Protein AF-A0A9D7HKV3-F1 (afdb_monomer)

Solvent-accessible surface area (backbone atoms only — not comparable to full-atom values): 9262 Å² total; per-residue (Å²): 139,90,86,86,87,86,85,66,88,72,74,79,49,68,71,88,49,38,59,76,72,51,72,83,61,91,48,69,70,59,52,56,52,55,75,77,53,84,89,78,89,73,80,94,68,56,73,67,51,51,52,29,56,77,72,72,40,53,76,95,68,52,63,59,32,42,49,52,38,41,72,30,72,34,85,49,76,93,64,91,62,75,79,84,79,70,67,46,79,43,84,46,100,90,45,82,45,78,44,60,50,86,76,59,77,72,45,75,66,57,51,50,53,50,33,53,53,47,34,71,75,37,58,91,81,49,85,64,79,77,86,40,87,84,53,72,66,66,130

pLDDT: mean 80.82, std 13.04, range [35.78, 94.12]

Structure (mmCIF, N/CA/C/O backbone):
data_AF-A0A9D7HKV3-F1
#
_entry.id   AF-A0A9D7HKV3-F1
#
loop_
_atom_site.group_PDB
_atom_site.id
_atom_site.type_symbol
_atom_site.label_atom_id
_atom_site.label_alt_id
_atom_site.label_comp_id
_atom_site.label_asym_id
_atom_site.label_entity_id
_atom_site.label_seq_id
_atom_site.pdbx_PDB_ins_code
_atom_site.Cartn_x
_atom_site.Cartn_y
_atom_site.Cartn_z
_atom_site.occupancy
_atom_site.B_iso_or_equiv
_atom_site.auth_seq_id
_atom_site.auth_comp_id
_atom_site.auth_asym_id
_atom_site.auth_atom_id
_atom_site.pdbx_PDB_model_num
ATOM 1 N N . MET A 1 1 ? 13.425 -4.739 26.637 1.00 64.56 1 MET A N 1
ATOM 2 C CA . MET A 1 1 ? 12.007 -4.319 26.631 1.00 64.56 1 MET A CA 1
ATOM 3 C C . MET A 1 1 ? 11.459 -4.697 25.265 1.00 64.56 1 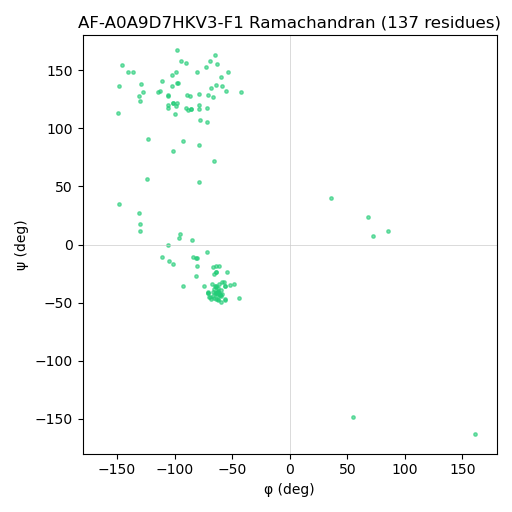MET A C 1
ATOM 5 O O . MET A 1 1 ? 12.170 -4.457 24.300 1.00 64.56 1 MET A O 1
ATOM 9 N N . ARG A 1 2 ? 10.329 -5.406 25.176 1.00 86.62 2 ARG A N 1
ATOM 10 C CA . ARG A 1 2 ? 9.721 -5.790 23.891 1.00 86.62 2 ARG A CA 1
ATOM 11 C C . ARG A 1 2 ? 8.491 -4.919 23.678 1.00 86.62 2 ARG A C 1
ATOM 13 O O . ARG A 1 2 ? 7.666 -4.839 24.582 1.00 86.62 2 ARG A O 1
ATOM 20 N N . GLU A 1 3 ? 8.409 -4.290 22.518 1.00 89.19 3 GLU A N 1
ATOM 21 C CA . GLU A 1 3 ? 7.281 -3.477 22.074 1.00 89.19 3 GLU A CA 1
ATOM 22 C C . GLU A 1 3 ? 6.582 -4.210 20.927 1.00 89.19 3 GLU A C 1
ATOM 24 O O . GLU A 1 3 ? 7.245 -4.845 20.104 1.00 89.19 3 GLU A O 1
ATOM 29 N N . PHE A 1 4 ? 5.251 -4.169 20.909 1.00 88.81 4 PHE A N 1
ATOM 30 C CA . PHE A 1 4 ? 4.433 -4.750 19.852 1.00 88.81 4 PHE A CA 1
ATOM 31 C C . PHE A 1 4 ? 3.426 -3.707 19.386 1.00 88.81 4 PHE A C 1
ATOM 33 O O . PHE A 1 4 ? 2.624 -3.226 20.186 1.00 88.81 4 PHE A O 1
ATOM 40 N N . THR A 1 5 ? 3.445 -3.414 18.090 1.00 90.75 5 THR A N 1
ATOM 41 C CA . THR A 1 5 ? 2.480 -2.523 17.446 1.00 90.75 5 THR A CA 1
ATOM 42 C C . THR A 1 5 ? 1.504 -3.366 16.640 1.00 90.75 5 THR A C 1
ATOM 44 O O . THR A 1 5 ? 1.911 -4.106 15.746 1.00 90.75 5 THR A O 1
ATOM 47 N N . LEU A 1 6 ? 0.215 -3.271 16.969 1.00 89.00 6 LEU A N 1
ATOM 48 C CA . LEU A 1 6 ? -0.863 -3.939 16.247 1.00 89.00 6 LEU A CA 1
ATOM 49 C C . LEU A 1 6 ? -1.631 -2.905 15.422 1.00 89.00 6 LEU A C 1
ATOM 51 O O . LEU A 1 6 ? -2.247 -2.003 15.983 1.00 89.00 6 LEU A O 1
ATOM 55 N N . VAL A 1 7 ? -1.612 -3.061 14.099 1.00 89.25 7 VAL A N 1
ATOM 56 C CA . VAL A 1 7 ? -2.383 -2.235 13.160 1.00 89.25 7 VAL A CA 1
ATOM 57 C C . VAL A 1 7 ? -3.559 -3.060 12.646 1.00 89.25 7 VAL A C 1
ATOM 59 O O . VAL A 1 7 ? -3.365 -4.178 12.173 1.00 89.25 7 VAL A O 1
ATOM 62 N N . ILE A 1 8 ? -4.776 -2.521 12.746 1.00 86.81 8 ILE A N 1
ATOM 63 C CA . ILE A 1 8 ? -6.004 -3.175 12.271 1.00 86.81 8 ILE A CA 1
ATOM 64 C C . ILE A 1 8 ? -6.691 -2.241 11.263 1.00 86.81 8 ILE A C 1
ATOM 66 O O . ILE A 1 8 ? -7.474 -1.372 11.664 1.00 86.81 8 ILE A O 1
ATOM 70 N N . PRO A 1 9 ? -6.385 -2.371 9.959 1.00 84.38 9 PRO A N 1
ATOM 71 C CA . PRO A 1 9 ? -7.018 -1.566 8.921 1.00 84.38 9 PRO A CA 1
ATOM 72 C C . PRO A 1 9 ? -8.537 -1.757 8.930 1.00 84.38 9 PRO A C 1
ATOM 74 O O . PRO A 1 9 ? -9.028 -2.876 9.064 1.00 84.38 9 PRO A O 1
ATOM 77 N N . GLY A 1 10 ? -9.287 -0.662 8.808 1.00 78.94 10 GLY A N 1
ATOM 78 C CA . GLY A 1 10 ? -10.752 -0.712 8.757 1.00 78.94 10 GLY A CA 1
ATOM 79 C C . GLY A 1 10 ? -11.446 -1.049 10.082 1.00 78.94 10 GLY A C 1
ATOM 80 O O . GLY A 1 10 ? -12.664 -1.203 10.085 1.00 78.94 10 GLY A O 1
ATOM 81 N N . LEU A 1 11 ? -10.719 -1.121 11.209 1.00 79.81 11 LEU A N 1
ATOM 82 C CA . LEU A 1 11 ? -11.324 -1.348 12.530 1.00 79.81 11 LEU A CA 1
ATOM 83 C C . LEU A 1 11 ? -12.388 -0.294 12.865 1.00 79.81 11 LEU A C 1
ATOM 85 O O . LEU A 1 11 ? -13.396 -0.606 13.491 1.00 79.81 11 LEU A O 1
ATOM 89 N N . LEU A 1 12 ? -12.157 0.948 12.439 1.00 74.31 12 LEU A N 1
ATOM 90 C CA . LEU A 1 12 ? -13.079 2.064 12.599 1.00 74.31 12 LEU A CA 1
ATOM 91 C C . LEU A 1 12 ? -13.812 2.305 11.269 1.00 74.31 12 LEU A C 1
ATOM 93 O O . LEU A 1 12 ? -13.437 3.170 10.482 1.00 74.31 12 LEU A O 1
ATOM 97 N N . TRP A 1 13 ? -14.841 1.497 11.004 1.00 65.88 13 TRP A N 1
ATOM 98 C CA . TRP A 1 13 ? -15.831 1.741 9.944 1.00 65.88 13 TRP A C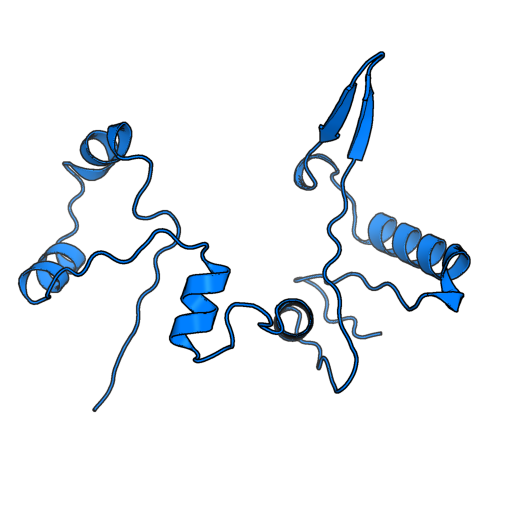A 1
ATOM 99 C C . TRP A 1 13 ? -16.608 3.047 10.242 1.00 65.88 13 TRP A C 1
ATOM 101 O O . TRP A 1 13 ? -16.665 3.427 11.417 1.00 65.88 13 TRP A O 1
ATOM 111 N N . PRO A 1 14 ? -17.202 3.767 9.259 1.00 67.94 14 PRO A N 1
ATOM 112 C CA . PRO A 1 14 ? -17.937 5.010 9.510 1.00 67.94 14 PRO A CA 1
ATOM 113 C C . PRO A 1 14 ? -18.832 4.941 10.753 1.00 67.94 14 PRO A C 1
ATOM 115 O O . PRO A 1 14 ? -19.580 3.977 10.948 1.00 67.94 14 PRO A O 1
ATOM 118 N N . ALA A 1 15 ? -18.708 5.974 11.596 1.00 62.91 15 ALA A N 1
ATOM 119 C CA . ALA A 1 15 ? -19.140 5.980 12.996 1.00 62.91 15 ALA A CA 1
ATOM 120 C C . ALA A 1 15 ? -20.601 5.545 13.201 1.00 62.91 15 ALA 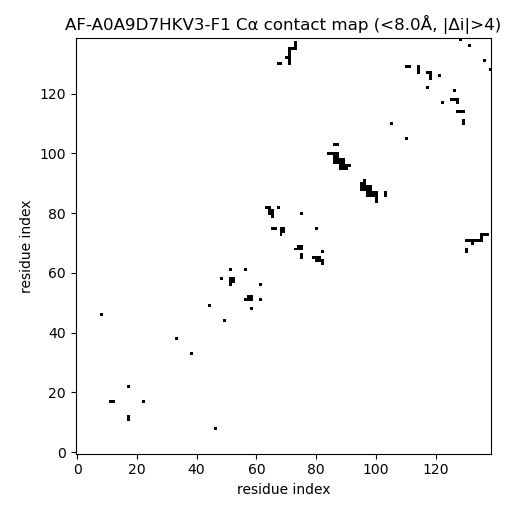A C 1
ATOM 122 O O . ALA A 1 15 ? -20.900 4.837 14.164 1.00 62.91 15 ALA A O 1
ATOM 123 N N . ASP A 1 16 ? -21.483 5.886 12.258 1.00 65.88 16 ASP A N 1
ATOM 124 C CA . ASP A 1 16 ? -22.913 5.562 12.302 1.00 65.88 16 ASP A CA 1
ATOM 125 C C . ASP A 1 16 ? -23.196 4.050 12.260 1.00 65.88 16 ASP A C 1
ATOM 127 O O . ASP A 1 16 ? -24.233 3.592 12.734 1.00 65.88 16 ASP A O 1
ATOM 131 N N . SER A 1 17 ? -22.268 3.250 11.727 1.00 67.06 17 SER A N 1
ATOM 132 C CA . SER A 1 17 ? -22.386 1.786 11.652 1.00 67.06 17 SER A CA 1
ATOM 133 C C . SER A 1 17 ? -21.574 1.057 12.725 1.00 67.06 17 SER A C 1
ATOM 135 O O . SER A 1 17 ? -21.826 -0.119 12.982 1.00 67.06 17 SER A O 1
ATOM 137 N N . LEU A 1 18 ? -20.617 1.730 13.374 1.00 73.25 18 LEU A N 1
ATOM 138 C CA . LEU A 1 18 ? -19.679 1.092 14.302 1.00 73.25 18 LEU A CA 1
ATOM 139 C C . LEU A 1 18 ? -20.376 0.601 15.578 1.00 73.25 18 LEU A C 1
ATOM 141 O O . LEU A 1 18 ? -20.197 -0.542 15.987 1.00 73.25 18 LEU A O 1
ATOM 145 N N . ALA A 1 19 ? -21.221 1.440 16.185 1.00 72.56 19 ALA A N 1
ATOM 146 C CA . ALA A 1 19 ? -21.963 1.067 17.391 1.00 72.56 19 ALA A CA 1
ATOM 147 C C . ALA A 1 19 ? -22.920 -0.112 17.135 1.00 72.56 19 ALA A C 1
ATOM 149 O O . ALA A 1 19 ? -23.056 -0.998 17.978 1.00 72.56 19 ALA A O 1
ATOM 150 N N . ALA A 1 20 ? -23.541 -0.151 15.952 1.00 73.06 20 ALA A N 1
ATOM 151 C CA . ALA A 1 20 ? -24.423 -1.238 15.541 1.00 73.06 20 ALA A CA 1
ATOM 152 C C . ALA A 1 20 ? -23.655 -2.542 15.254 1.00 73.06 20 ALA A C 1
ATOM 154 O O . ALA A 1 20 ? -24.107 -3.613 15.652 1.00 73.06 20 ALA A O 1
ATOM 155 N N . ALA A 1 21 ? -22.493 -2.458 14.599 1.00 72.06 21 ALA A N 1
ATOM 156 C CA . ALA A 1 21 ? -21.673 -3.619 14.256 1.00 72.06 21 ALA A CA 1
ATOM 157 C C . ALA A 1 21 ? -20.920 -4.204 15.464 1.00 72.06 21 ALA A C 1
ATOM 159 O O . ALA A 1 21 ? -20.768 -5.419 15.563 1.00 72.06 21 ALA A O 1
ATOM 160 N N . CYS A 1 22 ? -20.461 -3.358 16.390 1.00 73.25 22 CYS A N 1
ATOM 161 C CA . CYS A 1 22 ? -19.562 -3.755 17.476 1.00 73.25 22 CYS A CA 1
ATOM 162 C C . CYS A 1 22 ? -20.235 -3.860 18.854 1.00 73.25 22 CYS A C 1
ATOM 164 O O . CYS A 1 22 ? -19.646 -4.449 19.756 1.00 73.25 22 CYS A O 1
ATOM 166 N N . GLY A 1 23 ? -21.447 -3.324 19.045 1.00 73.50 23 GLY A N 1
ATOM 167 C CA . GLY A 1 23 ? -22.046 -3.121 20.374 1.00 73.50 23 GLY A CA 1
ATOM 168 C C . GLY A 1 23 ? -22.282 -4.375 21.227 1.00 73.50 23 GLY A C 1
ATOM 169 O O . GLY A 1 23 ? -22.429 -4.251 22.436 1.00 73.50 23 GLY A O 1
ATOM 170 N N . ASN A 1 24 ? -22.295 -5.571 20.628 1.00 80.06 24 ASN A N 1
ATOM 171 C CA . ASN A 1 24 ? -22.502 -6.847 21.328 1.00 80.06 24 ASN A CA 1
ATOM 172 C C . ASN A 1 24 ? -21.447 -7.911 20.976 1.00 80.06 24 ASN A C 1
ATOM 174 O O . ASN A 1 24 ? -21.690 -9.103 21.173 1.00 80.06 24 ASN A O 1
ATOM 178 N N . LEU A 1 25 ? -20.301 -7.520 20.410 1.00 83.75 25 LEU A N 1
ATOM 179 C CA . LEU A 1 25 ? -19.254 -8.479 20.067 1.00 83.75 25 LEU A CA 1
ATOM 180 C C . LEU A 1 25 ? -18.469 -8.867 21.334 1.00 83.75 25 LEU A C 1
ATOM 182 O O . LEU A 1 25 ? -17.862 -7.989 21.945 1.00 83.75 25 LEU A O 1
ATOM 186 N N . PRO A 1 26 ? -18.426 -10.151 21.742 1.00 85.88 26 PRO A N 1
ATOM 187 C CA . PRO A 1 26 ? -17.610 -10.559 22.878 1.00 85.88 26 PRO A CA 1
ATOM 188 C C . PRO A 1 26 ? -16.126 -10.511 22.490 1.00 85.88 26 PRO A C 1
ATOM 190 O O . PRO A 1 26 ? -15.636 -11.387 21.775 1.00 85.88 26 PRO A O 1
ATOM 193 N N . LEU A 1 27 ? -15.399 -9.498 22.970 1.00 88.62 27 LEU A N 1
ATOM 194 C CA . LEU A 1 27 ? -13.982 -9.276 22.653 1.00 88.62 27 LEU A CA 1
ATOM 195 C C . LEU A 1 27 ? -13.115 -9.214 23.924 1.00 88.62 27 LEU A C 1
ATOM 197 O O . LEU A 1 27 ? -12.371 -8.251 24.110 1.00 88.62 27 LEU A O 1
ATOM 201 N N . PRO A 1 28 ? -13.136 -10.246 24.791 1.00 90.06 28 PRO A N 1
ATOM 202 C CA . PRO A 1 28 ? -12.545 -10.179 26.133 1.00 90.06 28 PRO A CA 1
ATOM 203 C C . PRO A 1 28 ? -11.042 -9.861 26.130 1.00 90.06 28 PRO A C 1
ATOM 205 O O . PRO A 1 28 ? -10.543 -9.188 27.027 1.00 90.06 28 PRO A O 1
ATOM 208 N N . ALA A 1 29 ? -10.306 -10.312 25.108 1.00 89.56 29 ALA A N 1
ATOM 209 C CA . ALA A 1 29 ? -8.886 -9.993 24.963 1.00 89.56 29 ALA A CA 1
ATOM 210 C C . ALA A 1 29 ? -8.652 -8.518 24.592 1.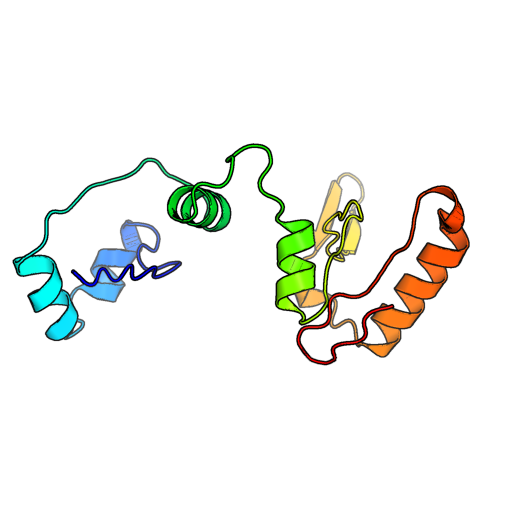00 89.56 29 ALA A C 1
ATOM 212 O O . ALA A 1 29 ? -7.752 -7.884 25.140 1.00 89.56 29 ALA A O 1
ATOM 213 N N . LEU A 1 30 ? -9.466 -7.961 23.690 1.00 86.56 30 LEU A N 1
ATOM 214 C CA . LEU A 1 30 ? -9.365 -6.557 23.292 1.00 86.56 30 LEU A CA 1
ATOM 215 C C . LEU A 1 30 ? -9.827 -5.637 24.426 1.00 86.56 30 LEU A C 1
ATOM 217 O O . LEU A 1 30 ? -9.158 -4.653 24.712 1.00 86.56 30 LEU A O 1
ATOM 221 N N . GLU A 1 31 ? -10.915 -5.987 25.114 1.00 88.88 31 GLU A N 1
ATOM 222 C CA . GLU A 1 31 ? -11.391 -5.282 26.309 1.00 88.88 31 GLU A CA 1
ATOM 223 C C . GLU A 1 31 ? -10.307 -5.224 27.389 1.00 88.88 31 GLU A C 1
ATOM 225 O O . GLU A 1 31 ? -10.022 -4.153 27.922 1.00 88.88 31 GLU A O 1
ATOM 230 N N . ALA A 1 32 ? -9.646 -6.353 27.670 1.00 91.12 32 ALA A N 1
ATOM 231 C CA . ALA A 1 32 ? -8.555 -6.406 28.636 1.00 91.12 32 ALA A CA 1
ATOM 232 C C . ALA A 1 32 ? -7.362 -5.525 28.227 1.00 91.12 32 ALA A C 1
ATOM 234 O O . ALA A 1 32 ? -6.797 -4.839 29.080 1.00 91.12 32 ALA A O 1
ATOM 235 N N . LEU A 1 33 ? -6.988 -5.520 26.941 1.00 88.62 33 LEU A N 1
ATOM 236 C CA . LEU A 1 33 ? -5.919 -4.661 26.419 1.00 88.62 33 LEU A CA 1
ATOM 237 C C . LEU A 1 33 ? -6.281 -3.174 26.534 1.00 88.62 33 LEU A C 1
ATOM 239 O O . LEU A 1 33 ? -5.480 -2.386 27.035 1.00 88.62 33 LEU A O 1
ATOM 243 N N . LEU A 1 34 ? -7.493 -2.798 26.123 1.00 86.50 34 LEU A N 1
ATOM 244 C CA . LEU A 1 34 ? -7.969 -1.414 26.161 1.00 86.50 34 LEU A CA 1
ATOM 245 C C . LEU A 1 34 ? -8.147 -0.898 27.595 1.00 86.50 34 LEU A C 1
ATOM 247 O O . LEU A 1 34 ? -7.859 0.266 27.852 1.00 86.50 34 LEU A O 1
ATOM 251 N N . ALA A 1 35 ? -8.545 -1.753 28.543 1.00 91.12 35 ALA A N 1
ATOM 252 C CA . ALA A 1 35 ? -8.707 -1.384 29.952 1.00 91.12 35 ALA A CA 1
ATOM 253 C C . ALA A 1 35 ? -7.394 -0.960 30.638 1.00 91.12 35 ALA A C 1
ATOM 255 O O . ALA A 1 35 ? -7.428 -0.236 31.631 1.00 91.12 35 ALA A O 1
ATOM 256 N N . HIS A 1 36 ? -6.245 -1.404 30.121 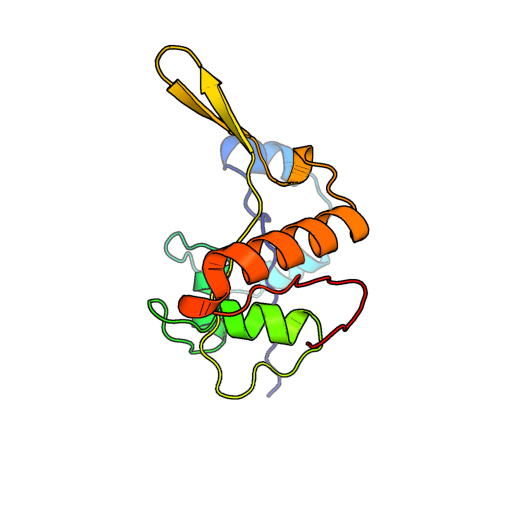1.00 90.62 36 HIS A N 1
ATOM 257 C CA . HIS A 1 36 ? -4.919 -1.066 30.649 1.00 90.62 36 HIS A CA 1
ATOM 258 C C . HIS A 1 36 ? -4.161 -0.056 29.771 1.00 90.62 36 HIS A C 1
ATOM 260 O O . HIS A 1 36 ? -3.028 0.304 30.093 1.00 90.62 36 HIS A O 1
ATOM 266 N N . GLY A 1 37 ? -4.757 0.379 28.658 1.00 88.00 37 GLY A N 1
ATOM 267 C CA . GLY A 1 37 ? -4.146 1.284 27.692 1.00 88.00 37 GLY A CA 1
ATOM 268 C C . GLY A 1 37 ? -4.559 2.742 27.880 1.00 88.00 37 GLY A C 1
ATOM 269 O O . GLY A 1 37 ? -5.519 3.068 28.574 1.00 88.00 37 GLY A O 1
ATOM 270 N N . ALA A 1 38 ? -3.837 3.634 27.206 1.00 89.88 38 ALA A N 1
ATOM 271 C CA . ALA A 1 38 ? -4.276 5.003 26.979 1.00 89.88 38 ALA A CA 1
ATOM 272 C C . ALA A 1 38 ? -4.786 5.125 25.541 1.00 89.88 38 ALA A C 1
ATOM 274 O O . ALA A 1 38 ? -4.158 4.622 24.609 1.00 89.88 38 ALA A O 1
ATOM 275 N N . VAL A 1 39 ? -5.915 5.805 25.362 1.00 88.00 39 VAL A N 1
ATOM 276 C CA . VAL A 1 39 ? -6.456 6.098 24.033 1.00 88.00 39 VAL A CA 1
ATOM 277 C C . VAL A 1 39 ? -5.876 7.422 23.557 1.00 88.00 39 VAL A C 1
ATOM 279 O O . VAL A 1 39 ? -5.957 8.425 24.265 1.00 88.00 39 VAL A O 1
ATOM 282 N N . ASN A 1 40 ? -5.316 7.424 22.351 1.00 88.56 40 ASN A N 1
ATOM 283 C CA . ASN A 1 40 ? -4.886 8.635 21.671 1.00 88.56 40 ASN A CA 1
ATOM 284 C C . ASN A 1 40 ? -5.503 8.680 20.273 1.00 88.56 40 ASN A C 1
ATOM 286 O O . ASN A 1 40 ? -5.430 7.701 19.531 1.00 88.56 40 ASN A O 1
ATOM 290 N N . THR A 1 41 ? -6.092 9.817 19.920 1.00 86.88 41 THR A N 1
ATOM 291 C CA . THR A 1 41 ? -6.690 10.031 18.602 1.00 86.88 41 THR A CA 1
ATOM 292 C C . THR A 1 41 ? -5.692 10.776 17.737 1.00 86.88 41 THR A C 1
ATOM 294 O O . THR A 1 41 ? -5.261 11.877 18.079 1.00 86.88 41 THR A O 1
ATOM 297 N N . LEU A 1 42 ? -5.330 10.175 16.612 1.00 86.81 42 LEU A N 1
ATOM 298 C CA . LEU A 1 42 ? -4.451 10.787 15.626 1.00 86.81 42 LEU A CA 1
ATOM 299 C C . LEU A 1 42 ? -5.277 11.490 14.538 1.00 86.81 42 LEU A C 1
ATOM 301 O O . LEU A 1 42 ? -6.449 11.148 14.344 1.00 86.81 42 LEU A O 1
ATOM 305 N N . PRO A 1 43 ? -4.692 12.467 13.825 1.00 87.38 43 PRO A N 1
ATOM 306 C CA . PRO A 1 43 ? -5.293 13.001 12.611 1.00 87.38 43 PRO A CA 1
ATOM 307 C C . PRO A 1 43 ? -5.613 11.880 11.608 1.00 87.38 43 PRO A C 1
ATOM 309 O O . PRO A 1 43 ? -4.885 10.884 11.568 1.00 87.38 43 PRO A O 1
ATOM 312 N N . PRO A 1 44 ? -6.670 12.028 10.788 1.00 84.94 44 PRO A N 1
ATOM 313 C CA . PRO A 1 44 ? -6.937 11.101 9.697 1.00 84.94 44 PRO A CA 1
ATOM 314 C C . PRO A 1 44 ? -5.720 10.985 8.776 1.00 84.94 44 PRO A C 1
ATOM 316 O O . PRO A 1 44 ? -5.160 11.999 8.366 1.00 84.94 44 PRO A O 1
ATOM 319 N N . ALA A 1 45 ? -5.344 9.752 8.460 1.00 87.06 45 ALA A N 1
ATOM 320 C CA . ALA A 1 45 ? -4.264 9.414 7.548 1.00 87.06 45 ALA A CA 1
ATOM 321 C C . ALA A 1 45 ? -4.640 8.135 6.794 1.00 87.06 45 ALA A C 1
ATOM 323 O O . ALA A 1 45 ? -5.427 7.317 7.285 1.00 87.06 45 ALA A O 1
ATOM 324 N N . THR A 1 46 ? -4.077 7.964 5.607 1.00 88.38 46 THR A N 1
ATOM 325 C CA . THR A 1 46 ? -4.096 6.690 4.885 1.00 88.38 46 THR A CA 1
ATOM 326 C C . THR A 1 46 ? -3.308 5.624 5.656 1.00 88.38 46 THR A C 1
ATOM 328 O O . THR A 1 46 ? -2.528 5.926 6.569 1.00 88.38 46 THR A O 1
ATOM 331 N N . LEU A 1 47 ? -3.515 4.350 5.313 1.00 87.75 47 LEU A N 1
ATOM 332 C CA . LEU A 1 47 ? -2.764 3.255 5.932 1.00 87.75 47 LEU A CA 1
ATOM 333 C C . LEU A 1 47 ? -1.267 3.393 5.626 1.00 87.75 47 LEU A C 1
ATOM 335 O O . LEU A 1 47 ? -0.429 3.181 6.498 1.00 87.75 47 LEU A O 1
ATOM 339 N N . GLU A 1 48 ? -0.952 3.783 4.399 1.00 89.50 48 GLU A N 1
ATOM 340 C CA . GLU A 1 48 ? 0.388 3.999 3.876 1.00 89.50 48 GLU A CA 1
ATOM 341 C C . GLU A 1 48 ? 1.128 5.079 4.672 1.00 89.50 48 GLU A C 1
ATOM 343 O O . GLU A 1 48 ? 2.229 4.826 5.159 1.00 89.50 48 GLU A O 1
ATOM 348 N N . GLU A 1 49 ? 0.502 6.239 4.896 1.00 90.12 49 GLU A N 1
ATOM 349 C CA . GLU A 1 49 ? 1.071 7.327 5.704 1.00 90.12 49 GLU A CA 1
ATOM 350 C C . GLU A 1 49 ? 1.296 6.907 7.164 1.00 90.12 49 GLU A C 1
ATOM 352 O O . GLU A 1 49 ? 2.335 7.219 7.753 1.00 90.12 49 GLU A O 1
ATOM 357 N N . MET A 1 50 ? 0.349 6.168 7.755 1.00 90.00 50 MET A N 1
ATOM 358 C CA . MET A 1 50 ? 0.490 5.647 9.117 1.00 90.00 50 MET A CA 1
ATOM 359 C C . MET A 1 50 ? 1.675 4.680 9.221 1.00 90.00 50 MET A C 1
ATOM 361 O O . MET A 1 50 ? 2.491 4.798 10.137 1.00 90.00 50 MET A O 1
ATOM 365 N N . LEU A 1 51 ? 1.783 3.733 8.285 1.00 90.81 51 LEU A N 1
ATOM 366 C CA . LEU A 1 51 ? 2.885 2.775 8.243 1.00 90.81 51 LEU A CA 1
ATOM 367 C C . LEU A 1 51 ? 4.221 3.486 8.018 1.00 90.81 51 LEU A C 1
ATOM 369 O O . LEU A 1 51 ? 5.186 3.192 8.721 1.00 90.81 51 LEU A O 1
ATOM 373 N N . ALA A 1 52 ? 4.276 4.462 7.110 1.00 92.06 52 ALA A N 1
ATOM 374 C CA . ALA A 1 52 ? 5.466 5.278 6.898 1.00 92.06 52 ALA A CA 1
ATOM 375 C C . ALA A 1 52 ? 5.915 5.955 8.203 1.00 92.06 52 ALA A C 1
ATOM 377 O O . ALA A 1 52 ? 7.078 5.827 8.589 1.00 92.06 52 ALA A O 1
ATOM 378 N N . GLY A 1 53 ? 4.988 6.574 8.941 1.00 91.38 53 GLY A N 1
ATOM 379 C CA . GLY A 1 53 ? 5.271 7.187 10.239 1.00 91.38 53 GLY A CA 1
ATOM 380 C C . GLY A 1 53 ? 5.790 6.196 11.288 1.00 91.38 53 GLY A C 1
ATOM 381 O O . GLY A 1 53 ? 6.767 6.491 11.976 1.00 91.38 53 GLY A O 1
ATOM 382 N N . LEU A 1 54 ? 5.193 5.001 11.379 1.00 90.81 54 LEU A N 1
ATOM 383 C CA . LEU A 1 54 ? 5.625 3.946 12.309 1.00 90.81 54 LEU A CA 1
ATOM 384 C C . LEU A 1 54 ? 7.058 3.465 12.042 1.00 90.81 54 LEU A C 1
ATOM 386 O O . LEU A 1 54 ? 7.775 3.129 12.984 1.00 90.81 54 LEU A O 1
ATOM 390 N N . TYR A 1 55 ? 7.481 3.452 10.777 1.00 90.88 55 TYR A N 1
ATOM 391 C CA . TYR A 1 55 ? 8.827 3.043 10.369 1.00 90.88 55 TYR A CA 1
ATOM 392 C C . TYR A 1 55 ? 9.805 4.215 10.183 1.00 90.88 55 TYR A C 1
ATOM 394 O O . TYR A 1 55 ? 10.940 4.000 9.761 1.00 90.88 55 TYR A O 1
ATOM 402 N N . GLY A 1 56 ? 9.403 5.448 10.513 1.00 92.69 56 GLY A N 1
ATOM 403 C CA . GLY A 1 56 ? 10.255 6.635 10.388 1.00 92.69 56 GLY A CA 1
ATOM 404 C C . GLY A 1 56 ? 10.574 7.029 8.942 1.00 92.69 56 GLY A C 1
ATOM 405 O O . GLY A 1 56 ? 11.592 7.673 8.690 1.00 92.69 56 GLY A O 1
ATOM 406 N N . LEU A 1 57 ? 9.728 6.632 7.990 1.00 92.31 57 LEU A N 1
ATOM 407 C CA . LEU A 1 57 ? 9.842 7.006 6.585 1.00 92.31 57 LEU A CA 1
ATOM 408 C C . LEU A 1 57 ? 9.276 8.418 6.350 1.00 92.31 57 LEU A C 1
ATOM 410 O O . LEU A 1 57 ? 8.332 8.832 7.028 1.00 92.31 57 LEU A O 1
ATOM 414 N N . PRO A 1 58 ? 9.830 9.174 5.387 1.00 87.25 58 PRO A N 1
ATOM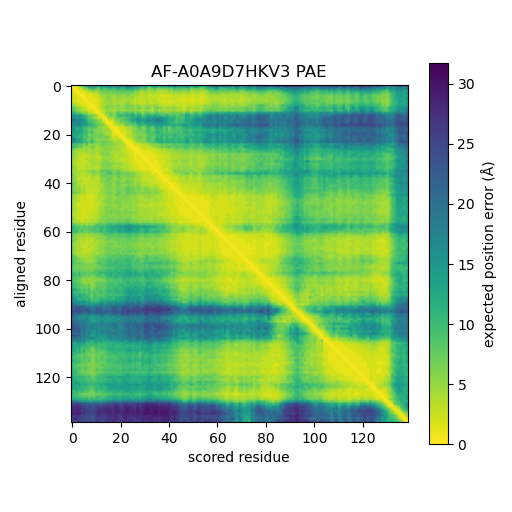 415 C CA . PRO A 1 58 ? 9.326 10.502 5.054 1.00 87.25 58 PRO A CA 1
ATOM 416 C C . PRO A 1 58 ? 7.922 10.406 4.445 1.00 87.25 58 PRO A C 1
ATOM 418 O O . PRO A 1 58 ? 7.736 9.701 3.460 1.00 87.25 58 PRO A O 1
ATOM 421 N N . ALA A 1 59 ? 6.950 11.141 4.992 1.00 78.38 59 ALA A N 1
ATOM 422 C CA . ALA A 1 59 ? 5.555 11.080 4.538 1.00 78.38 59 ALA A CA 1
ATOM 423 C C . ALA A 1 59 ? 5.390 11.445 3.048 1.00 78.38 59 ALA A C 1
ATOM 425 O O . ALA A 1 59 ? 4.704 10.740 2.315 1.00 78.38 59 ALA A O 1
ATOM 426 N N . ASP A 1 60 ? 6.091 12.487 2.588 1.00 83.88 60 ASP A N 1
ATOM 427 C CA . ASP A 1 60 ? 5.954 13.022 1.223 1.00 83.88 60 ASP A CA 1
ATOM 428 C C . ASP A 1 60 ? 6.752 12.247 0.161 1.00 83.88 60 ASP A C 1
ATOM 430 O O . ASP A 1 60 ? 6.609 12.500 -1.033 1.00 83.88 60 ASP A O 1
ATOM 434 N N . ASN A 1 61 ? 7.646 11.346 0.578 1.00 85.31 61 ASN A N 1
ATOM 435 C CA . ASN A 1 61 ? 8.557 10.650 -0.335 1.00 85.31 61 ASN A CA 1
ATOM 436 C C . ASN A 1 61 ? 8.887 9.232 0.146 1.00 85.31 61 ASN A C 1
ATOM 438 O O . ASN A 1 61 ? 10.018 8.756 0.019 1.00 85.31 61 ASN A O 1
ATOM 442 N N . ALA A 1 62 ? 7.918 8.569 0.774 1.00 90.62 62 ALA A N 1
ATOM 443 C CA . ALA A 1 62 ? 8.084 7.180 1.157 1.00 90.62 62 ALA A CA 1
ATOM 444 C C . ALA A 1 62 ? 8.248 6.325 -0.118 1.00 90.62 62 ALA A C 1
ATOM 446 O O . ALA A 1 62 ? 7.525 6.532 -1.097 1.00 90.62 62 ALA A O 1
ATOM 447 N N . PRO A 1 63 ? 9.183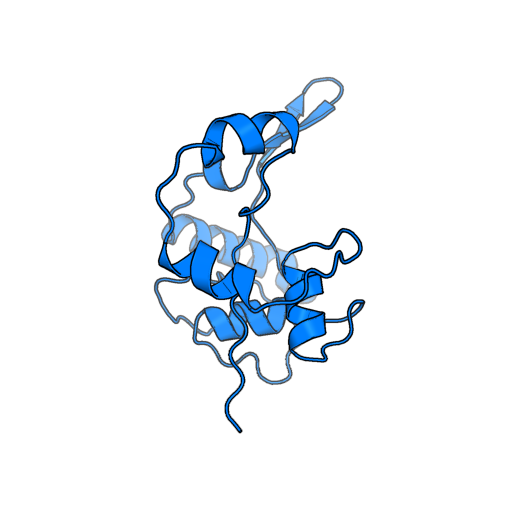 5.357 -0.137 1.00 91.38 63 PRO A N 1
ATOM 448 C CA . PRO A 1 63 ? 9.530 4.597 -1.336 1.00 91.38 63 PRO A CA 1
ATOM 449 C C . PRO A 1 63 ? 8.503 3.488 -1.632 1.00 91.38 63 PRO A C 1
ATOM 451 O O . PRO A 1 63 ? 8.857 2.319 -1.761 1.00 91.38 63 PRO A O 1
ATOM 454 N N . TYR A 1 64 ? 7.215 3.833 -1.730 1.00 89.69 64 TYR A N 1
ATOM 455 C CA . TYR A 1 64 ? 6.112 2.874 -1.863 1.00 89.69 64 TYR A CA 1
ATOM 456 C C . TYR A 1 64 ? 6.266 1.937 -3.065 1.00 89.69 64 TYR A C 1
ATOM 458 O O . TYR A 1 64 ? 5.934 0.760 -2.964 1.00 89.69 64 TYR A O 1
ATOM 466 N N . ALA A 1 65 ? 6.806 2.427 -4.183 1.00 89.69 65 ALA A N 1
ATOM 467 C CA . ALA A 1 65 ? 7.028 1.608 -5.370 1.00 89.69 65 ALA A CA 1
ATOM 468 C C . ALA A 1 65 ? 8.132 0.561 -5.164 1.00 89.69 65 ALA A C 1
ATOM 470 O O . ALA A 1 65 ? 7.917 -0.615 -5.446 1.00 89.69 65 ALA A O 1
ATOM 471 N N . ALA A 1 66 ? 9.265 0.949 -4.574 1.00 90.38 66 ALA A N 1
ATOM 472 C CA . ALA A 1 66 ? 10.321 0.002 -4.218 1.00 90.38 66 ALA A CA 1
ATOM 473 C C . ALA A 1 66 ? 9.844 -0.999 -3.150 1.00 90.38 66 ALA A C 1
ATOM 475 O O . ALA A 1 66 ? 10.159 -2.183 -3.221 1.00 90.38 66 ALA A O 1
ATOM 476 N N . LEU A 1 67 ? 9.021 -0.549 -2.193 1.00 90.19 67 LEU A N 1
ATOM 477 C CA . LEU A 1 67 ? 8.388 -1.422 -1.201 1.00 90.19 67 LEU A CA 1
ATOM 478 C C . LEU A 1 67 ? 7.406 -2.413 -1.841 1.00 90.19 67 LEU A C 1
ATOM 480 O O . LEU A 1 67 ? 7.338 -3.558 -1.402 1.00 90.19 67 LEU A O 1
ATOM 484 N N . ARG A 1 68 ? 6.675 -2.012 -2.890 1.00 88.38 68 ARG A N 1
ATOM 485 C CA . ARG A 1 68 ? 5.783 -2.903 -3.648 1.00 88.38 68 ARG A CA 1
ATOM 486 C C . ARG A 1 68 ? 6.573 -4.013 -4.350 1.00 88.38 68 ARG A C 1
ATOM 488 O O . ARG A 1 68 ? 6.158 -5.165 -4.282 1.00 88.38 68 ARG A O 1
ATOM 495 N N . VAL A 1 69 ? 7.730 -3.688 -4.934 1.00 88.75 69 VAL A N 1
ATOM 496 C CA . VAL A 1 69 ? 8.660 -4.664 -5.541 1.00 88.75 69 VAL A CA 1
ATOM 497 C C . VAL A 1 69 ? 9.277 -5.594 -4.491 1.00 88.75 69 VAL A C 1
ATOM 499 O O . VAL A 1 69 ? 9.289 -6.813 -4.661 1.00 88.75 69 VAL A O 1
ATOM 502 N N . ALA A 1 70 ? 9.720 -5.042 -3.359 1.00 89.56 70 ALA A N 1
ATOM 503 C CA . ALA A 1 70 ? 10.212 -5.843 -2.238 1.00 89.56 70 ALA A CA 1
ATOM 504 C C . ALA A 1 70 ? 9.133 -6.803 -1.707 1.00 89.56 70 ALA A C 1
ATOM 506 O O . ALA A 1 70 ? 9.413 -7.963 -1.403 1.00 89.56 70 ALA A O 1
ATOM 507 N N . GLY A 1 71 ? 7.881 -6.341 -1.649 1.00 88.25 71 GLY A N 1
ATOM 508 C CA . GLY A 1 71 ? 6.722 -7.130 -1.237 1.00 88.25 71 GLY A CA 1
ATOM 509 C C . GLY A 1 71 ? 6.377 -8.285 -2.181 1.00 88.25 71 GLY A C 1
ATOM 510 O O . GLY A 1 71 ? 5.816 -9.278 -1.721 1.00 88.25 71 GLY A O 1
ATOM 511 N N . SER A 1 72 ? 6.750 -8.208 -3.464 1.00 83.25 72 SER A N 1
ATOM 512 C CA . SER A 1 72 ? 6.632 -9.327 -4.413 1.00 83.25 72 SER A CA 1
ATOM 513 C C . SER A 1 72 ? 7.821 -10.297 -4.365 1.00 83.25 72 SER A C 1
ATOM 515 O O . SER A 1 72 ? 7.871 -11.248 -5.142 1.00 83.25 72 SER A O 1
ATOM 517 N N . GLY A 1 73 ? 8.777 -10.086 -3.453 1.00 84.06 73 GLY A N 1
ATOM 518 C CA . GLY A 1 73 ? 9.953 -10.940 -3.280 1.00 84.06 73 GLY A CA 1
ATOM 519 C C . GLY A 1 73 ? 11.129 -10.608 -4.201 1.00 84.06 73 GLY A C 1
ATOM 520 O O . GLY A 1 73 ? 12.070 -11.397 -4.264 1.00 84.06 73 GLY A O 1
ATOM 521 N N . CYS A 1 74 ? 11.097 -9.466 -4.893 1.00 83.31 74 CYS A N 1
ATOM 522 C CA . CYS A 1 74 ? 12.203 -8.989 -5.721 1.00 83.31 74 CYS A CA 1
ATOM 523 C C . CYS A 1 74 ? 13.046 -7.945 -4.986 1.00 83.31 74 CYS A C 1
ATOM 525 O O . CYS A 1 74 ? 12.531 -7.184 -4.171 1.00 83.31 74 CYS A O 1
ATOM 527 N N . ASP A 1 75 ? 14.344 -7.893 -5.283 1.00 88.19 75 ASP A N 1
ATOM 528 C CA . ASP A 1 75 ? 15.207 -6.813 -4.805 1.00 88.19 75 ASP A CA 1
ATOM 529 C C . ASP A 1 75 ? 14.990 -5.569 -5.685 1.00 88.19 75 ASP A C 1
ATOM 531 O O . ASP A 1 75 ? 15.262 -5.637 -6.886 1.00 88.19 75 ASP A O 1
ATOM 535 N N . PRO A 1 76 ? 14.486 -4.444 -5.142 1.00 88.19 76 PRO A N 1
ATOM 536 C CA . PRO A 1 76 ? 14.313 -3.224 -5.925 1.00 88.19 76 PRO A CA 1
ATOM 537 C C . PRO A 1 76 ? 15.645 -2.602 -6.378 1.00 88.19 76 PRO A C 1
ATOM 539 O O . PRO A 1 76 ? 15.636 -1.790 -7.307 1.00 88.19 76 PRO A O 1
ATOM 542 N N . GLY A 1 77 ? 16.775 -2.947 -5.745 1.00 89.75 77 GLY A N 1
ATOM 543 C CA . GLY A 1 77 ? 18.080 -2.356 -6.041 1.00 89.75 77 GLY A CA 1
ATOM 544 C C . GLY A 1 77 ? 18.086 -0.823 -5.939 1.00 89.75 77 GLY A C 1
ATOM 545 O O . GLY A 1 77 ? 17.337 -0.231 -5.162 1.00 89.75 77 GLY A O 1
ATOM 546 N N . ASP A 1 78 ? 18.920 -0.180 -6.759 1.00 88.25 78 ASP A N 1
ATOM 547 C CA . ASP A 1 78 ? 19.074 1.286 -6.805 1.00 88.25 78 ASP A CA 1
ATOM 548 C C . ASP A 1 78 ? 18.209 1.958 -7.894 1.00 88.25 78 ASP A C 1
ATOM 550 O O . ASP A 1 78 ? 18.371 3.145 -8.196 1.00 88.25 78 ASP A O 1
ATOM 554 N N . ALA A 1 79 ? 17.306 1.204 -8.530 1.00 87.31 79 ALA A N 1
ATOM 555 C CA . ALA A 1 79 ? 16.446 1.719 -9.589 1.00 87.31 79 ALA A CA 1
ATOM 556 C C . ALA A 1 79 ? 15.351 2.652 -9.040 1.00 87.31 79 ALA A C 1
ATOM 558 O O . ALA A 1 79 ? 14.891 2.534 -7.903 1.00 87.31 79 ALA A O 1
ATOM 559 N N . SER A 1 80 ? 14.901 3.589 -9.878 1.00 87.69 80 SER A N 1
ATOM 560 C CA . SER A 1 80 ? 13.742 4.430 -9.571 1.00 87.69 80 SER A CA 1
ATOM 561 C C . SER A 1 80 ? 12.461 3.713 -9.980 1.00 87.69 80 SER A C 1
ATOM 563 O O . SER A 1 80 ? 12.243 3.462 -11.162 1.00 87.69 80 SER A O 1
ATOM 565 N N . TRP A 1 81 ? 11.614 3.403 -9.001 1.00 90.12 81 TRP A N 1
ATOM 566 C CA . TRP A 1 81 ? 10.371 2.666 -9.211 1.00 90.12 81 TRP A CA 1
ATOM 567 C C . TRP A 1 81 ? 9.152 3.586 -9.195 1.00 90.12 81 TRP A C 1
ATOM 569 O O . TRP A 1 81 ? 9.081 4.529 -8.406 1.00 90.12 81 TRP A O 1
ATOM 579 N N . MET A 1 82 ? 8.153 3.252 -10.011 1.00 87.38 82 MET A N 1
ATOM 580 C CA . MET A 1 82 ? 6.836 3.884 -9.994 1.00 87.38 82 MET A CA 1
ATOM 581 C C . MET A 1 82 ? 5.744 2.814 -9.937 1.00 87.38 82 MET A C 1
ATOM 583 O O . MET A 1 82 ? 5.819 1.795 -10.618 1.00 87.38 82 MET A O 1
ATOM 587 N N . CYS A 1 83 ? 4.720 3.055 -9.120 1.00 86.81 83 CYS A N 1
ATOM 588 C CA . CYS A 1 83 ? 3.524 2.223 -9.080 1.00 86.81 83 CYS A CA 1
ATOM 589 C C . CYS A 1 83 ? 2.601 2.573 -10.251 1.00 86.81 83 CYS A C 1
ATOM 591 O O . CYS A 1 83 ? 2.258 3.741 -10.425 1.00 86.81 83 CYS A O 1
ATOM 593 N N . ALA A 1 84 ? 2.150 1.568 -10.999 1.00 85.31 84 ALA A N 1
ATOM 594 C CA . ALA A 1 84 ? 1.097 1.714 -11.995 1.00 85.31 84 ALA A CA 1
ATOM 595 C C . ALA A 1 84 ? 0.057 0.610 -11.793 1.00 85.31 84 ALA A C 1
ATOM 597 O O . ALA A 1 84 ? 0.410 -0.566 -11.721 1.00 85.31 84 ALA A O 1
ATOM 598 N N . ASP A 1 85 ? -1.212 0.998 -11.694 1.00 82.56 85 ASP A N 1
ATOM 599 C CA . ASP A 1 85 ? -2.338 0.083 -11.530 1.00 82.56 85 ASP A CA 1
ATOM 600 C C . ASP A 1 85 ? -3.209 0.133 -12.802 1.00 82.56 85 ASP A C 1
ATOM 602 O O . ASP A 1 85 ? -3.491 1.229 -13.303 1.00 82.56 85 ASP A O 1
ATOM 606 N N . PRO A 1 86 ? -3.607 -1.020 -13.378 1.00 75.75 86 PRO A N 1
ATOM 607 C CA . PRO A 1 86 ? -4.416 -1.047 -14.591 1.00 75.75 86 PRO A CA 1
ATOM 608 C C . PRO A 1 86 ? -5.825 -0.525 -14.302 1.00 75.75 86 PRO A C 1
ATOM 610 O O . PRO A 1 86 ? -6.458 -0.913 -13.323 1.00 75.75 86 PRO A O 1
ATOM 613 N N . VAL A 1 87 ? -6.335 0.344 -15.173 1.00 80.50 87 VAL A N 1
ATOM 614 C CA . VAL A 1 87 ? -7.682 0.921 -15.064 1.00 80.50 87 VAL A CA 1
ATOM 615 C C . VAL A 1 87 ? -8.368 0.913 -16.421 1.00 80.50 87 VAL A C 1
ATOM 617 O O . VAL A 1 87 ? -7.717 1.059 -17.458 1.00 80.50 87 VAL A O 1
ATOM 620 N N . HIS A 1 88 ? -9.693 0.777 -16.431 1.00 76.81 88 HIS A N 1
ATOM 621 C CA . HIS A 1 88 ? -10.466 0.859 -17.665 1.00 76.81 88 HIS A CA 1
ATOM 622 C C . HIS A 1 88 ? -11.133 2.219 -17.787 1.00 76.81 88 HIS A C 1
ATOM 624 O O . HIS A 1 88 ? -11.926 2.620 -16.937 1.00 76.81 88 HIS A O 1
ATOM 630 N N . LEU A 1 89 ? -10.827 2.927 -18.870 1.00 75.81 89 LEU A N 1
ATOM 631 C CA . LEU A 1 89 ? -11.422 4.221 -19.172 1.00 75.81 89 LEU A CA 1
ATOM 632 C C . LEU A 1 89 ? -12.537 4.047 -20.201 1.00 75.81 89 LEU A C 1
ATOM 634 O O . LEU A 1 89 ? -12.282 3.751 -21.368 1.00 75.81 89 LEU A O 1
ATOM 638 N N . ARG A 1 90 ? -13.785 4.276 -19.784 1.00 72.88 90 ARG A N 1
ATOM 639 C CA . ARG A 1 90 ? -14.948 4.271 -20.674 1.00 72.88 90 ARG A CA 1
ATOM 640 C C . ARG A 1 90 ? -15.369 5.697 -21.007 1.00 72.88 90 ARG A C 1
ATOM 642 O O . ARG A 1 90 ? -15.745 6.471 -20.126 1.00 72.88 90 ARG A O 1
ATOM 649 N N . PHE A 1 91 ? -15.382 6.022 -22.296 1.00 71.81 91 PHE A N 1
ATOM 650 C CA . PHE A 1 91 ? -15.894 7.298 -22.793 1.00 71.81 91 PHE A CA 1
ATOM 651 C C . PHE A 1 91 ? -17.430 7.282 -22.822 1.00 71.81 91 PHE A C 1
ATOM 653 O O . PHE A 1 91 ? -18.044 6.639 -23.674 1.00 71.81 91 PHE A O 1
ATOM 660 N N . ALA A 1 92 ? -18.064 7.998 -21.895 1.00 73.62 92 ALA A N 1
ATOM 661 C CA . ALA A 1 92 ? -19.447 8.440 -22.030 1.00 73.62 92 ALA A CA 1
ATOM 662 C C . ALA A 1 92 ? -19.468 9.821 -22.708 1.00 73.62 92 ALA A C 1
ATOM 664 O O . ALA A 1 92 ? -18.485 10.557 -22.657 1.00 73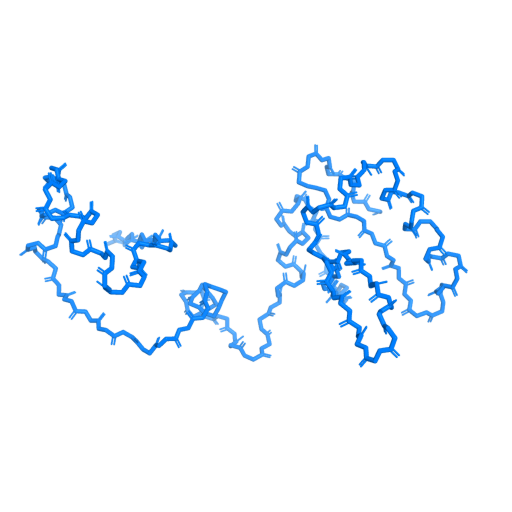.62 92 ALA A O 1
ATOM 665 N N . ARG A 1 93 ? -20.584 10.179 -23.360 1.00 72.69 93 ARG A N 1
ATOM 666 C CA . ARG A 1 93 ? -20.675 11.350 -24.264 1.00 72.69 93 ARG A CA 1
ATOM 667 C C . ARG A 1 93 ? -20.097 12.653 -23.697 1.00 72.69 93 ARG A C 1
ATOM 669 O O . ARG A 1 93 ? -19.545 13.427 -24.465 1.00 72.69 93 ARG A O 1
ATOM 676 N N . GLU A 1 94 ? -20.207 12.876 -22.391 1.00 77.88 94 GLU A N 1
ATOM 677 C CA . GLU A 1 94 ? -19.672 14.068 -21.718 1.00 77.88 94 GLU A CA 1
ATOM 678 C C . GLU A 1 94 ? -18.821 13.722 -20.481 1.00 77.88 94 GLU A C 1
ATOM 680 O O . GLU A 1 94 ? -18.514 14.595 -19.676 1.00 77.88 94 GLU A O 1
ATOM 685 N N . THR A 1 95 ? -18.460 12.449 -20.277 1.00 67.06 95 THR A N 1
ATOM 686 C CA . TH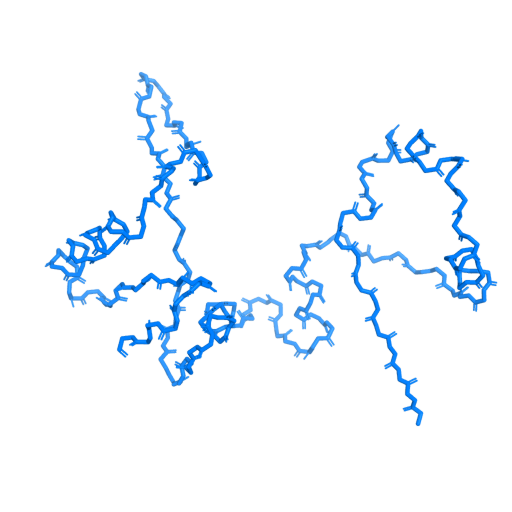R A 1 95 ? -17.793 11.995 -19.044 1.00 67.06 95 THR A CA 1
ATOM 687 C C . THR A 1 95 ? -16.843 10.834 -19.298 1.00 67.06 95 THR A C 1
ATOM 689 O O . THR A 1 95 ? -17.172 9.874 -19.991 1.00 67.06 95 THR A O 1
ATOM 692 N N . LEU A 1 96 ? -15.663 10.898 -18.685 1.00 71.88 96 LEU A N 1
ATOM 693 C CA . LEU A 1 96 ? -14.751 9.767 -18.592 1.00 71.88 96 LEU A CA 1
ATOM 694 C C . LEU A 1 96 ? -15.118 8.979 -17.333 1.00 71.88 96 LEU A C 1
ATOM 696 O O . LEU A 1 96 ? -15.038 9.514 -16.230 1.00 71.88 96 LEU A O 1
ATOM 700 N N . VAL A 1 97 ? -15.560 7.735 -17.495 1.00 76.69 97 VAL A N 1
ATOM 701 C CA . VAL A 1 97 ? -15.823 6.843 -16.363 1.00 76.69 97 VAL A CA 1
ATOM 702 C C . VAL A 1 97 ? -14.622 5.927 -16.209 1.00 76.69 97 VAL A C 1
ATOM 704 O O . VAL A 1 97 ? -14.294 5.185 -17.133 1.00 76.69 97 VAL A O 1
ATOM 707 N N . LEU A 1 98 ? -13.972 6.007 -15.052 1.00 66.19 98 LEU A N 1
ATOM 708 C CA . LEU A 1 98 ? -12.904 5.100 -14.664 1.00 66.19 98 LEU A CA 1
ATOM 709 C C . LEU A 1 98 ? -13.542 3.922 -13.930 1.00 66.19 98 LEU A C 1
ATOM 711 O O . LEU A 1 98 ? -14.223 4.107 -12.922 1.00 66.19 98 LEU A O 1
ATOM 715 N N . THR A 1 99 ? -13.387 2.736 -14.496 1.00 65.75 99 THR A N 1
ATOM 716 C CA . THR A 1 99 ? -13.865 1.483 -13.922 1.00 65.75 99 THR A CA 1
ATOM 717 C C . THR A 1 99 ? -12.704 0.793 -13.211 1.00 65.75 99 THR A C 1
ATOM 719 O O . THR A 1 99 ? -11.564 0.850 -13.683 1.00 65.75 99 THR A O 1
ATOM 722 N N . ASP A 1 100 ? -13.005 0.223 -12.044 1.00 61.69 100 ASP A N 1
ATOM 723 C CA . ASP A 1 100 ? -12.033 -0.322 -11.098 1.00 61.69 100 ASP A CA 1
ATOM 724 C C . ASP A 1 100 ? -11.190 -1.448 -11.724 1.00 61.69 100 ASP A C 1
ATOM 726 O O . ASP A 1 100 ? -11.687 -2.253 -12.513 1.00 61.69 100 ASP A O 1
ATOM 730 N N . ASN A 1 101 ? -9.916 -1.502 -11.333 1.00 59.72 101 ASN A N 1
ATOM 731 C CA . ASN A 1 101 ? -8.972 -2.589 -11.595 1.00 59.72 101 ASN A CA 1
ATOM 732 C C . ASN A 1 101 ? -9.608 -3.969 -11.359 1.00 59.72 101 ASN A C 1
ATOM 734 O O . ASN A 1 101 ? -9.496 -4.858 -12.201 1.00 59.72 101 ASN A O 1
ATOM 738 N N . HIS A 1 102 ? -10.312 -4.136 -10.238 1.00 61.44 102 HIS A N 1
ATOM 739 C CA . HIS A 1 102 ? -10.868 -5.423 -9.827 1.00 61.44 102 HIS A CA 1
ATOM 740 C C . HIS A 1 102 ? -11.939 -5.967 -10.782 1.00 61.44 102 HIS A C 1
ATOM 742 O O . HIS A 1 102 ? -12.210 -7.166 -10.763 1.00 61.44 102 HIS A O 1
ATOM 748 N N . GLU A 1 103 ? -12.535 -5.122 -11.627 1.00 60.78 103 GLU A N 1
ATOM 749 C CA . GLU A 1 103 ? -13.491 -5.554 -12.653 1.00 60.78 103 GLU A CA 1
ATOM 750 C C . GLU A 1 103 ? -12.812 -6.039 -13.942 1.00 60.78 103 GLU A C 1
ATOM 752 O O . GLU A 1 103 ? -13.486 -6.598 -14.807 1.00 60.78 103 GLU A O 1
ATOM 757 N N . LEU A 1 104 ? -11.499 -5.830 -14.097 1.00 65.81 104 LEU A N 1
ATOM 758 C CA . LEU A 1 104 ? -10.808 -6.095 -15.356 1.00 65.81 104 LEU A CA 1
ATOM 759 C C . LEU A 1 104 ? -10.443 -7.563 -15.590 1.00 65.81 104 LEU A C 1
ATOM 761 O O . LEU A 1 104 ? -10.067 -7.876 -16.714 1.00 65.81 104 LEU A O 1
ATOM 765 N N . ASP A 1 105 ? -10.561 -8.429 -14.573 1.00 71.81 105 ASP A N 1
ATOM 766 C CA . ASP A 1 105 ? -10.261 -9.879 -14.604 1.00 71.81 105 ASP A CA 1
ATOM 767 C C . ASP A 1 105 ? -9.051 -10.239 -15.493 1.00 71.81 105 ASP A C 1
ATOM 769 O O . ASP A 1 105 ? -9.072 -11.205 -16.254 1.00 71.81 105 ASP A O 1
ATOM 773 N N . ILE A 1 106 ? -8.001 -9.404 -15.432 1.00 76.88 106 ILE A N 1
ATOM 774 C CA . ILE A 1 106 ? -6.823 -9.526 -16.294 1.00 76.88 106 ILE A CA 1
ATOM 775 C C . ILE A 1 106 ? -6.038 -10.738 -15.826 1.00 76.88 106 ILE A C 1
ATOM 777 O O . ILE A 1 106 ? -5.517 -10.783 -14.707 1.00 76.88 106 ILE A O 1
ATOM 781 N N . THR A 1 107 ? -5.918 -11.720 -16.705 1.00 83.69 107 THR A N 1
ATOM 782 C CA . THR A 1 107 ? -5.093 -12.893 -16.451 1.00 83.69 107 THR A CA 1
ATOM 783 C C . THR A 1 107 ? -3.607 -12.524 -16.450 1.00 83.69 107 THR A C 1
ATOM 785 O O . THR A 1 107 ? -3.179 -11.546 -17.060 1.00 83.69 107 THR A O 1
ATOM 788 N N . ASN A 1 108 ? -2.767 -13.341 -15.808 1.00 81.38 108 ASN A N 1
ATOM 789 C CA . ASN A 1 108 ? -1.312 -13.127 -15.838 1.00 81.38 108 ASN A CA 1
ATOM 790 C C . ASN A 1 108 ? -0.743 -13.108 -17.271 1.00 81.38 108 ASN A C 1
ATOM 792 O O . ASN A 1 108 ? 0.231 -12.405 -17.527 1.00 81.38 108 ASN A O 1
ATOM 796 N N . ASP A 1 109 ? -1.341 -13.872 -18.191 1.00 84.31 109 ASP A N 1
ATOM 797 C CA . ASP A 1 109 ? -0.923 -13.904 -19.595 1.00 84.31 109 ASP A CA 1
ATOM 798 C C . ASP A 1 109 ? -1.269 -12.588 -20.305 1.00 84.31 109 ASP A C 1
ATOM 800 O O . ASP A 1 109 ? -0.411 -11.984 -20.944 1.00 84.31 109 ASP A O 1
ATOM 804 N N . GLU A 1 110 ? -2.484 -12.071 -20.106 1.00 86.12 110 GLU A N 1
ATOM 805 C CA . GLU A 1 110 ? -2.888 -10.760 -20.626 1.00 86.12 110 GLU A CA 1
ATOM 806 C C . GLU A 1 110 ? -2.049 -9.627 -20.027 1.00 86.12 110 GLU A C 1
ATOM 808 O O . GLU A 1 110 ? -1.620 -8.734 -20.755 1.00 86.12 110 GLU A O 1
ATOM 813 N N . ALA A 1 111 ? -1.746 -9.679 -18.728 1.00 86.19 111 ALA A N 1
ATOM 814 C CA . ALA A 1 111 ? -0.865 -8.712 -18.082 1.00 86.19 111 ALA A CA 1
ATOM 815 C C . ALA A 1 111 ? 0.545 -8.727 -18.700 1.00 86.19 111 ALA A C 1
ATOM 817 O O . ALA A 1 111 ? 1.111 -7.666 -18.967 1.00 86.19 111 ALA A O 1
ATOM 818 N N . ALA A 1 112 ? 1.094 -9.913 -18.986 1.00 87.00 112 ALA A N 1
ATOM 819 C CA . ALA A 1 112 ? 2.385 -10.050 -19.655 1.00 87.00 112 ALA A CA 1
ATOM 820 C C . ALA A 1 112 ? 2.354 -9.511 -21.095 1.00 87.00 112 ALA A C 1
ATOM 822 O O . ALA A 1 112 ? 3.275 -8.803 -21.504 1.00 87.00 112 ALA A O 1
ATOM 823 N N . GLN A 1 113 ? 1.285 -9.784 -21.851 1.00 89.56 113 GLN A N 1
ATOM 824 C CA . GLN A 1 113 ? 1.102 -9.239 -23.201 1.00 89.56 113 GLN A CA 1
ATOM 825 C C . GLN A 1 113 ? 0.987 -7.708 -23.191 1.00 89.56 113 GLN A C 1
ATOM 827 O O . GLN A 1 113 ? 1.593 -7.038 -24.029 1.00 89.56 113 GLN A O 1
ATOM 832 N N . LEU A 1 114 ? 0.255 -7.143 -22.226 1.00 88.12 114 LEU A N 1
ATOM 833 C CA . LEU A 1 114 ? 0.132 -5.696 -22.044 1.00 88.12 114 LEU A CA 1
ATOM 834 C C . LEU A 1 114 ? 1.483 -5.057 -21.724 1.00 88.12 114 LEU A C 1
ATOM 836 O O . LEU A 1 114 ? 1.850 -4.067 -22.351 1.00 88.12 114 LEU A O 1
ATOM 840 N N . VAL A 1 115 ? 2.244 -5.639 -20.796 1.00 90.31 115 VAL A N 1
ATOM 841 C CA . VAL A 1 115 ? 3.589 -5.158 -20.464 1.00 90.31 115 VAL A CA 1
ATOM 842 C C . VAL A 1 115 ? 4.522 -5.224 -21.671 1.00 90.31 115 VAL A C 1
ATOM 844 O O . VAL A 1 115 ? 5.224 -4.254 -21.939 1.00 90.31 115 VAL A O 1
ATOM 847 N N . ALA A 1 116 ? 4.491 -6.311 -22.446 1.00 90.81 116 ALA A N 1
ATOM 848 C CA . ALA A 1 116 ? 5.285 -6.418 -23.668 1.00 90.81 116 ALA A CA 1
ATOM 849 C C . ALA A 1 116 ? 4.930 -5.315 -24.681 1.00 90.81 116 ALA A C 1
ATOM 851 O O . ALA A 1 116 ? 5.825 -4.678 -25.232 1.00 90.81 116 ALA A O 1
ATOM 852 N N . ALA A 1 117 ? 3.638 -5.042 -24.886 1.00 92.06 117 ALA A N 1
ATOM 853 C CA . ALA A 1 117 ? 3.181 -3.984 -25.786 1.00 92.06 117 ALA A CA 1
ATOM 854 C C . ALA A 1 117 ? 3.564 -2.574 -25.294 1.00 92.06 117 ALA A C 1
ATOM 856 O O . ALA A 1 117 ? 3.926 -1.713 -26.101 1.00 92.06 117 ALA A O 1
ATOM 857 N N . LEU A 1 118 ? 3.508 -2.335 -23.978 1.00 91.12 118 LEU A N 1
ATOM 858 C CA . LEU A 1 118 ? 3.949 -1.080 -23.365 1.00 91.12 118 LEU A CA 1
ATOM 859 C C . LEU A 1 118 ? 5.456 -0.883 -23.528 1.00 91.12 118 LEU A C 1
ATOM 861 O O . LEU A 1 118 ? 5.874 0.191 -23.947 1.00 91.12 118 LEU A O 1
ATOM 865 N N . ASN A 1 119 ? 6.255 -1.917 -23.265 1.00 92.94 119 ASN A N 1
ATOM 866 C CA . ASN A 1 119 ? 7.705 -1.867 -23.435 1.00 92.94 119 ASN A CA 1
ATOM 867 C C . ASN A 1 119 ? 8.110 -1.653 -24.897 1.00 92.94 119 ASN A C 1
ATOM 869 O O . ASN A 1 119 ? 9.057 -0.921 -25.148 1.00 92.94 119 ASN A O 1
ATOM 873 N N . ASP A 1 120 ? 7.385 -2.218 -25.866 1.00 94.12 120 ASP A N 1
ATOM 874 C CA . ASP A 1 120 ? 7.629 -1.948 -27.292 1.00 94.12 120 ASP A CA 1
ATOM 875 C C . ASP A 1 120 ? 7.311 -0.488 -27.664 1.00 94.12 120 ASP A C 1
ATOM 877 O O . ASP A 1 120 ? 8.063 0.166 -28.386 1.00 94.12 120 ASP A O 1
ATOM 881 N N . SER A 1 121 ? 6.217 0.055 -27.122 1.00 93.06 121 SER A N 1
ATOM 882 C CA . SER A 1 121 ? 5.734 1.401 -27.463 1.00 93.06 121 SER A CA 1
ATOM 883 C C . SER A 1 121 ? 6.456 2.534 -26.723 1.00 93.06 121 SER A C 1
ATOM 885 O O . SER A 1 121 ? 6.486 3.656 -27.223 1.00 93.06 121 SER A O 1
ATOM 887 N N . PHE A 1 122 ? 6.994 2.260 -25.532 1.00 90.38 122 PHE A N 1
ATOM 888 C CA . PHE A 1 122 ? 7.524 3.260 -24.596 1.00 90.38 122 PHE A CA 1
ATOM 889 C C . PHE A 1 122 ? 8.923 2.908 -24.067 1.00 90.38 122 PHE A C 1
ATOM 891 O O . PHE A 1 122 ? 9.300 3.333 -22.972 1.00 90.38 122 PHE A O 1
ATOM 898 N N . ALA A 1 123 ? 9.706 2.151 -24.844 1.00 89.19 123 ALA A N 1
ATOM 899 C CA . ALA A 1 123 ? 11.072 1.745 -24.495 1.00 89.19 123 ALA A CA 1
ATOM 900 C C . ALA A 1 123 ? 12.007 2.921 -24.147 1.00 89.19 123 ALA A C 1
ATOM 902 O O . ALA A 1 123 ? 13.019 2.738 -23.476 1.00 89.19 123 ALA A O 1
ATOM 903 N N . ASP A 1 124 ? 11.705 4.127 -24.630 1.00 91.06 124 ASP A N 1
ATOM 904 C CA . ASP A 1 124 ? 12.464 5.350 -24.370 1.00 91.06 124 ASP A CA 1
ATOM 905 C C . ASP A 1 124 ? 12.148 5.997 -23.011 1.00 91.06 124 ASP A C 1
ATOM 907 O O . ASP A 1 124 ? 12.946 6.793 -22.514 1.00 91.06 124 ASP A O 1
ATOM 911 N N . ILE A 1 125 ? 11.009 5.653 -22.402 1.00 87.12 125 ILE A N 1
ATOM 912 C CA . ILE A 1 125 ? 10.546 6.205 -21.121 1.00 87.12 125 ILE A CA 1
ATOM 913 C C . ILE A 1 125 ? 11.011 5.335 -19.950 1.00 87.12 125 ILE A C 1
ATOM 915 O O . ILE A 1 125 ? 11.338 5.859 -18.883 1.00 87.12 125 ILE A O 1
ATOM 919 N N . GLY A 1 126 ? 11.049 4.016 -20.138 1.00 86.19 126 GLY A N 1
ATOM 920 C CA . GLY A 1 126 ? 11.480 3.073 -19.116 1.00 86.19 126 GLY A CA 1
ATOM 921 C C . GLY A 1 126 ? 11.003 1.653 -19.388 1.00 86.19 126 GLY A C 1
ATOM 922 O O . GLY A 1 126 ? 10.602 1.316 -20.499 1.00 86.19 126 GLY A O 1
ATOM 923 N N . GLU A 1 127 ? 11.046 0.834 -18.342 1.00 89.12 127 GLU A N 1
ATOM 924 C CA . GLU A 1 127 ? 10.619 -0.559 -18.381 1.00 89.12 127 GLU A CA 1
ATOM 925 C C . GLU A 1 127 ? 9.398 -0.767 -17.482 1.00 89.12 127 GLU A C 1
ATOM 927 O O . GLU A 1 127 ? 9.356 -0.342 -16.326 1.00 89.12 127 GLU A O 1
ATOM 932 N N . PHE A 1 128 ? 8.391 -1.428 -18.037 1.00 89.06 128 PHE A N 1
ATOM 933 C CA . PHE A 1 128 ? 7.185 -1.856 -17.354 1.00 89.06 128 PHE A CA 1
ATOM 934 C C . PHE A 1 128 ? 7.347 -3.314 -16.927 1.00 89.06 128 PHE A C 1
ATOM 936 O O . PHE A 1 128 ? 7.830 -4.147 -17.694 1.00 89.06 128 PHE A O 1
ATOM 943 N N . ALA A 1 129 ? 6.897 -3.631 -15.714 1.00 86.25 129 ALA A N 1
ATOM 944 C CA . ALA A 1 129 ? 6.920 -4.979 -15.160 1.00 86.25 129 ALA A CA 1
ATOM 945 C C . ALA A 1 129 ? 5.632 -5.262 -14.376 1.00 86.25 129 ALA A C 1
ATOM 947 O O . ALA A 1 129 ? 5.048 -4.364 -13.766 1.00 86.25 129 ALA A O 1
ATOM 948 N N . VAL A 1 130 ? 5.191 -6.524 -14.377 1.00 83.19 130 VAL A N 1
ATOM 949 C CA . VAL A 1 130 ? 4.047 -6.966 -13.569 1.00 83.19 130 VAL A CA 1
ATOM 950 C C . VAL A 1 130 ? 4.538 -7.337 -12.172 1.00 83.19 130 VAL A C 1
ATOM 952 O O . VAL A 1 130 ? 5.272 -8.308 -12.006 1.00 83.19 130 VAL A O 1
ATOM 955 N N . ALA A 1 131 ? 4.079 -6.617 -11.149 1.00 69.00 131 ALA A N 1
ATOM 956 C CA . ALA A 1 131 ? 4.266 -7.026 -9.760 1.00 69.00 131 ALA A CA 1
ATOM 957 C C . ALA A 1 131 ? 3.240 -8.122 -9.415 1.00 69.00 131 ALA A C 1
ATOM 959 O O . ALA A 1 131 ? 2.141 -7.827 -8.950 1.00 69.00 131 ALA A O 1
ATOM 960 N N . SER A 1 132 ? 3.546 -9.393 -9.691 1.00 59.03 132 SER A N 1
ATOM 961 C CA . SER A 1 132 ? 2.655 -10.493 -9.299 1.00 59.03 132 SER A CA 1
ATOM 962 C C . SER A 1 132 ? 2.958 -10.939 -7.862 1.00 59.03 132 SER A C 1
ATOM 964 O O . SER A 1 132 ? 4.101 -11.293 -7.575 1.00 59.03 132 SER A O 1
ATOM 966 N N . PRO A 1 133 ? 1.966 -11.016 -6.952 1.00 41.38 133 PRO A N 1
ATOM 967 C CA . PRO A 1 133 ? 2.168 -11.601 -5.625 1.00 41.38 133 PRO A CA 1
ATOM 968 C C . PRO A 1 133 ? 2.333 -13.134 -5.660 1.00 41.38 133 PRO A C 1
ATOM 970 O O . PRO A 1 133 ? 2.609 -13.734 -4.625 1.00 41.38 133 PRO A O 1
ATOM 973 N N . ALA A 1 134 ? 2.157 -13.783 -6.821 1.00 38.41 134 ALA A N 1
ATOM 974 C CA . ALA A 1 134 ? 2.148 -15.243 -6.935 1.00 38.41 134 ALA A CA 1
ATOM 975 C C . ALA A 1 134 ? 3.348 -15.849 -7.673 1.00 38.41 134 ALA A C 1
ATOM 977 O O . ALA A 1 134 ? 3.515 -17.061 -7.611 1.00 38.41 134 ALA A O 1
ATOM 978 N N . ASN A 1 135 ? 4.191 -15.065 -8.341 1.00 37.44 135 ASN A N 1
ATOM 979 C CA . ASN A 1 135 ? 5.398 -15.577 -8.983 1.00 37.44 135 ASN A CA 1
ATOM 980 C C . ASN A 1 135 ? 6.457 -14.481 -8.961 1.00 37.44 135 ASN A C 1
ATOM 982 O O . ASN A 1 135 ? 6.289 -13.458 -9.619 1.00 37.44 135 ASN A O 1
ATOM 986 N N . GLY A 1 136 ? 7.532 -14.717 -8.208 1.00 37.22 136 GLY A N 1
ATOM 987 C CA . GLY A 1 136 ? 8.739 -13.896 -8.199 1.00 37.22 136 GLY A CA 1
ATOM 988 C C . GLY A 1 136 ? 9.457 -13.966 -9.541 1.00 37.22 136 GLY A C 1
ATOM 989 O O . GLY A 1 136 ? 10.494 -14.613 -9.666 1.00 37.22 136 GLY A O 1
ATOM 990 N N . ILE A 1 137 ? 8.877 -13.335 -10.555 1.00 35.78 137 ILE A N 1
ATOM 991 C CA . ILE A 1 137 ? 9.566 -13.032 -11.798 1.00 35.78 137 ILE A CA 1
ATOM 992 C C . ILE A 1 137 ? 10.121 -11.630 -11.611 1.00 35.78 137 ILE A C 1
ATOM 994 O O . ILE A 1 137 ? 9.449 -10.631 -11.856 1.00 35.78 137 ILE A O 1
ATOM 998 N N . CYS A 1 138 ? 11.336 -11.574 -11.081 1.00 40.72 138 CYS A N 1
ATOM 999 C CA . CYS A 1 138 ? 12.165 -10.402 -11.276 1.00 40.72 138 CYS A CA 1
ATOM 1000 C C . CYS A 1 138 ? 12.580 -10.425 -12.751 1.00 40.72 138 CYS A C 1
ATOM 1002 O O . CYS A 1 138 ? 12.988 -11.484 -13.243 1.00 40.72 138 CYS A O 1
ATOM 1004 N N . GLY A 1 139 ? 12.370 -9.306 -13.447 1.00 40.50 139 GLY A N 1
ATOM 1005 C CA . GLY A 1 139 ? 12.971 -9.079 -14.763 1.00 40.50 139 GLY A CA 1
ATOM 1006 C C . GLY A 1 139 ? 14.484 -9.235 -14.707 1.00 40.50 139 GLY A C 1
ATOM 1007 O O . GLY A 1 139 ? 15.063 -8.932 -13.636 1.00 40.50 139 GLY A O 1
#

Secondary structure (DSSP, 8-state):
--------TTSS--HHHHHHHHTT---HHHHHHHHTSPP-PPPP--HHHHHHHHTT--GGG--HHHHHHHHTT---TTPPP------EEEEETTEEEEEPGGGS---HHHHHHHHHHHHHH-TTT-------TT-----

Organism: NCBI:txid2899263

Mean predicted aligned error: 9.4 Å

Sequence (139 aa):
MREFTLVIPGLLWPADSLAAACGNLPLPALEALLAHGAVNTLPPATLEEMLAGLYGLPADNAPYAALRVAGSGCDPGDASWMCADPVHLRFARETLVLTDNHELDITNDEAAQLVAALNDSFADIGEFAVASPANGICG

Foldseek 3Di:
DDDDDDDDPCLDPPPVCNCVVPVPDPDPVVVVVVVPDDDDDDPDDDPVQVVCVVVVHDSVCRLVQQVLLVLLVHHSPPDRGDDDQDWDWDDDPPDTDIDDSVVPPQDPVNVVVVQVVCCVVPVVPHHDDDSDSPDPPDD

Nearest PDB structures (foldseek):
  3aei-assembly2_B  TM=3.635E-01  e=4.296E+00  Thermococcus sp. JCM 11816

Radius of gyration: 20.91 Å; Cα contacts (8 Å, |Δi|>4): 80; chains: 1; bounding box: 44×30×58 Å